Protein AF-A0AAN1D2I4-F1 (afdb_monomer_lite)

Radius of gyration: 18.97 Å; chains: 1; bounding box: 39×15×53 Å

Secondary structure (DSSP, 8-state):
--HHHHHHHHHHHHHHHHHHHHHHHHHHHHHHHHTS-HHHHHHHHHHHHHHHHHHHHHSHHHHHHHHHHHHHHHHHHHHHHH-

pLDDT: mean 70.63, std 7.11, range [49.62, 84.81]

Sequence (83 aa):
MNFYNLYRWILLGITLYNVGNVLLTALEYRQYYEKLPLKLRHYLQQKTARILGEKMNTYKKELWVNFGLLLLLISLNGISFMI

Foldseek 3Di:
DDVVLVVLVVVVVVVVVVVVVVVVVVVVVVVVLVPDDPVVNVVCCVVCCVVCVVVCVVCVVVVVVVVVVVVVVVVVSVVVNVD

Structure (mmCIF, N/CA/C/O backbone):
data_AF-A0AAN1D2I4-F1
#
_entry.id   AF-A0AAN1D2I4-F1
#
loop_
_atom_site.group_PDB
_atom_site.id
_atom_site.type_symbol
_atom_site.label_atom_id
_atom_site.label_alt_id
_atom_site.label_comp_id
_atom_site.label_asym_id
_atom_site.label_entity_id
_atom_site.label_seq_id
_atom_site.pdbx_PDB_ins_code
_atom_site.Cartn_x
_atom_site.Cartn_y
_atom_site.Cartn_z
_atom_site.occupancy
_atom_site.B_iso_or_equiv
_atom_site.auth_seq_id
_atom_site.auth_comp_id
_atom_site.auth_asym_id
_atom_site.auth_atom_id
_atom_site.pdbx_PDB_model_num
ATOM 1 N N . MET A 1 1 ? 8.259 -6.334 -35.333 1.00 49.66 1 MET A N 1
ATOM 2 C CA . MET A 1 1 ? 7.610 -5.571 -34.243 1.00 49.66 1 MET A CA 1
ATOM 3 C C . MET A 1 1 ? 7.686 -6.433 -32.990 1.00 49.66 1 MET A C 1
ATOM 5 O O . MET A 1 1 ? 7.222 -7.563 -33.029 1.00 49.66 1 MET A O 1
ATOM 9 N N . ASN A 1 2 ? 8.426 -5.993 -31.970 1.00 58.06 2 ASN A N 1
ATOM 10 C CA . ASN A 1 2 ? 8.943 -6.876 -30.920 1.00 58.06 2 ASN A CA 1
ATOM 11 C C . ASN A 1 2 ? 7.824 -7.281 -29.936 1.00 58.06 2 ASN A C 1
ATOM 13 O O . ASN A 1 2 ? 7.326 -6.434 -29.194 1.00 58.06 2 ASN A O 1
ATOM 17 N N . PHE A 1 3 ? 7.421 -8.558 -29.938 1.00 64.44 3 PHE A N 1
ATOM 18 C CA . PHE A 1 3 ? 6.320 -9.115 -29.124 1.00 64.44 3 PHE A CA 1
ATOM 19 C C . PHE A 1 3 ? 6.491 -8.815 -27.620 1.00 64.44 3 PHE A C 1
ATOM 21 O O . PHE A 1 3 ? 5.527 -8.590 -26.892 1.00 64.44 3 PHE A O 1
ATOM 28 N N . TYR A 1 4 ? 7.749 -8.716 -27.186 1.00 68.25 4 TYR A N 1
ATOM 29 C CA . TYR A 1 4 ? 8.161 -8.366 -25.831 1.00 68.25 4 TYR A CA 1
ATOM 30 C C . TYR A 1 4 ? 7.734 -6.952 -25.390 1.00 68.25 4 TYR A C 1
ATOM 32 O O . TYR A 1 4 ? 7.280 -6.766 -24.261 1.00 68.25 4 TYR A O 1
ATOM 40 N N . ASN A 1 5 ? 7.800 -5.957 -26.283 1.00 64.62 5 ASN A N 1
ATOM 41 C CA . ASN A 1 5 ? 7.346 -4.599 -25.959 1.00 64.62 5 ASN A CA 1
ATOM 42 C C . ASN A 1 5 ? 5.825 -4.540 -25.819 1.00 64.62 5 ASN A C 1
AT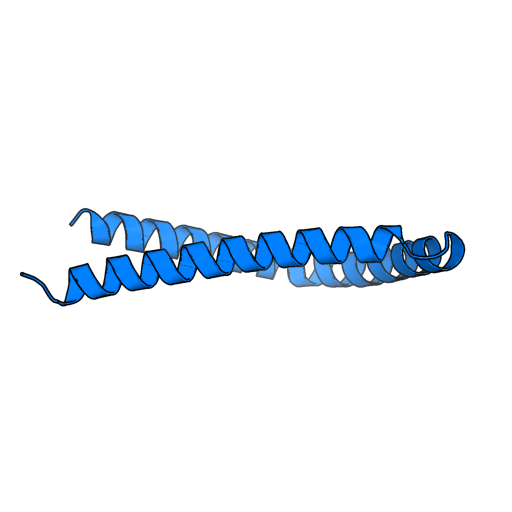OM 44 O O . ASN A 1 5 ? 5.315 -3.882 -24.918 1.00 64.62 5 ASN A O 1
ATOM 48 N N . LEU A 1 6 ? 5.097 -5.267 -26.666 1.00 73.06 6 LEU A N 1
ATOM 49 C CA . LEU A 1 6 ? 3.636 -5.304 -26.631 1.00 73.06 6 LEU A CA 1
ATOM 50 C C . LEU A 1 6 ? 3.128 -5.969 -25.339 1.00 73.06 6 LEU A C 1
ATOM 52 O O . LEU A 1 6 ? 2.225 -5.447 -24.687 1.00 73.06 6 LEU A O 1
ATOM 56 N N . TYR A 1 7 ? 3.794 -7.044 -24.905 1.00 74.81 7 TYR A N 1
ATOM 57 C CA . TYR A 1 7 ? 3.559 -7.669 -23.601 1.00 74.81 7 TYR A CA 1
ATOM 58 C C . TYR A 1 7 ? 3.791 -6.697 -22.435 1.00 74.81 7 TYR A C 1
ATOM 60 O O . TYR A 1 7 ? 2.961 -6.617 -21.532 1.00 74.81 7 TYR A O 1
ATOM 68 N N . ARG A 1 8 ? 4.868 -5.900 -22.467 1.00 70.31 8 ARG A N 1
ATOM 69 C CA . ARG A 1 8 ? 5.159 -4.900 -21.425 1.00 70.31 8 ARG A CA 1
ATOM 70 C C . ARG A 1 8 ? 4.101 -3.816 -21.301 1.00 70.31 8 ARG A C 1
ATOM 72 O O . ARG A 1 8 ? 3.723 -3.489 -20.181 1.00 70.31 8 ARG A O 1
ATOM 79 N N . TRP A 1 9 ? 3.611 -3.282 -22.418 1.00 75.50 9 TRP A N 1
ATOM 80 C CA . TRP A 1 9 ? 2.540 -2.280 -22.412 1.00 75.50 9 TRP A CA 1
ATOM 81 C C . TRP A 1 9 ? 1.234 -2.839 -21.839 1.00 75.50 9 TRP A C 1
ATOM 83 O O . TRP A 1 9 ? 0.587 -2.174 -21.031 1.00 75.50 9 TRP A O 1
ATOM 93 N N . ILE A 1 10 ? 0.882 -4.081 -22.190 1.00 81.38 10 ILE A N 1
ATOM 94 C CA . ILE A 1 10 ? -0.289 -4.768 -21.627 1.00 81.38 10 ILE A CA 1
ATOM 95 C C . ILE A 1 10 ? -0.106 -4.992 -20.123 1.00 81.38 10 ILE A C 1
ATOM 97 O O . ILE A 1 10 ? -1.012 -4.699 -19.345 1.00 81.38 10 ILE A O 1
ATOM 101 N N . LEU A 1 11 ? 1.074 -5.450 -19.694 1.00 77.38 11 LEU A N 1
ATOM 102 C CA . LEU A 1 11 ? 1.365 -5.685 -18.281 1.00 77.38 11 LEU A CA 1
ATOM 103 C C . LEU A 1 11 ? 1.290 -4.387 -17.464 1.00 77.38 11 LEU A C 1
ATOM 105 O O . LEU A 1 11 ? 0.708 -4.373 -16.382 1.00 77.38 11 LEU A O 1
ATOM 109 N N . LEU A 1 12 ? 1.830 -3.286 -17.997 1.00 76.31 12 LEU A N 1
ATOM 110 C CA . LEU A 1 12 ? 1.745 -1.953 -17.392 1.00 76.31 12 LEU A CA 1
ATOM 111 C C . LEU A 1 12 ? 0.294 -1.488 -17.265 1.00 76.31 12 LEU A C 1
ATOM 113 O O . LEU A 1 12 ? -0.104 -1.033 -16.194 1.00 76.31 12 LEU A O 1
ATOM 117 N N . GLY A 1 13 ? -0.504 -1.657 -18.323 1.00 77.69 13 GLY A N 1
ATOM 118 C CA . GLY A 1 13 ? -1.928 -1.325 -18.321 1.00 77.69 13 GLY A CA 1
ATOM 119 C C . GLY A 1 13 ? -2.715 -2.121 -17.279 1.00 77.69 13 GLY A C 1
ATOM 120 O O . GLY A 1 13 ? -3.463 -1.536 -16.498 1.00 77.69 13 GLY A O 1
ATOM 121 N N . ILE A 1 14 ? -2.492 -3.436 -17.199 1.00 80.75 14 ILE A N 1
ATOM 122 C CA . ILE A 1 14 ? -3.126 -4.307 -16.195 1.00 80.75 14 ILE A CA 1
ATOM 123 C C . ILE A 1 14 ? -2.693 -3.911 -14.779 1.00 80.75 14 ILE A C 1
ATOM 125 O O . ILE A 1 14 ? -3.516 -3.868 -13.865 1.00 80.75 14 ILE A O 1
ATOM 129 N N . THR A 1 15 ? -1.413 -3.588 -14.588 1.00 75.94 15 THR A N 1
ATOM 130 C CA . THR A 1 15 ? -0.880 -3.192 -13.279 1.00 75.94 15 THR A CA 1
ATOM 131 C C . THR A 1 15 ? -1.483 -1.865 -12.824 1.00 75.94 15 THR A C 1
ATOM 133 O O . THR A 1 15 ? -1.969 -1.772 -11.699 1.00 75.94 15 THR A O 1
ATOM 136 N N . LEU A 1 16 ? -1.531 -0.859 -13.702 1.00 77.94 16 LEU A N 1
ATOM 137 C CA . LEU A 1 16 ? -2.169 0.433 -13.426 1.00 77.94 16 LEU A CA 1
ATOM 138 C C . LEU A 1 16 ? -3.664 0.280 -13.134 1.00 77.94 16 LEU A C 1
ATOM 140 O O . LEU A 1 16 ? -4.164 0.887 -12.188 1.00 77.94 16 LEU A O 1
ATOM 144 N N . TYR A 1 17 ? -4.360 -0.563 -13.899 1.00 78.69 17 TYR A N 1
ATOM 145 C CA . TYR A 1 17 ? -5.771 -0.852 -13.671 1.00 78.69 17 TYR A CA 1
ATOM 146 C C . TYR A 1 17 ? -5.998 -1.506 -12.306 1.00 78.69 17 TYR A C 1
ATOM 148 O O . TYR A 1 17 ? -6.850 -1.047 -11.552 1.00 78.69 17 TYR A O 1
ATOM 156 N N . ASN A 1 18 ? -5.203 -2.513 -11.936 1.00 76.81 18 ASN A N 1
ATOM 157 C CA . ASN A 1 18 ? -5.310 -3.146 -10.621 1.00 76.81 18 ASN A CA 1
ATOM 158 C C . ASN A 1 18 ? -4.996 -2.175 -9.481 1.00 76.81 18 ASN A C 1
ATOM 160 O O . ASN A 1 18 ? -5.698 -2.187 -8.475 1.00 76.81 18 ASN A O 1
ATOM 164 N N . VAL A 1 19 ? -3.990 -1.309 -9.629 1.00 74.56 19 VAL A N 1
ATOM 165 C CA . VAL A 1 19 ? -3.682 -0.277 -8.625 1.00 74.56 19 VAL A CA 1
ATOM 166 C C . VAL A 1 19 ? -4.850 0.702 -8.476 1.00 74.56 19 VAL A C 1
ATOM 168 O O . VAL A 1 19 ? -5.274 0.983 -7.355 1.00 74.56 19 VAL A O 1
ATOM 171 N N . GLY A 1 20 ? -5.414 1.177 -9.589 1.00 77.50 20 GLY A N 1
ATOM 172 C CA . GLY A 1 20 ? -6.590 2.050 -9.583 1.00 77.50 20 GLY A CA 1
ATOM 173 C C . GLY A 1 20 ? -7.822 1.375 -8.980 1.00 77.50 20 GLY A C 1
ATOM 174 O O . GLY A 1 20 ? -8.521 1.978 -8.169 1.00 77.50 20 GLY A O 1
ATOM 175 N N . ASN A 1 21 ? -8.051 0.105 -9.308 1.00 79.00 21 ASN A N 1
ATOM 176 C CA . ASN A 1 21 ? -9.159 -0.675 -8.774 1.00 79.00 21 ASN A CA 1
ATOM 177 C C . ASN A 1 21 ? -9.004 -0.885 -7.262 1.00 79.00 21 ASN A C 1
ATOM 179 O O . ASN A 1 21 ? -9.936 -0.638 -6.514 1.00 79.00 21 ASN A O 1
ATOM 183 N N . VAL A 1 22 ? -7.805 -1.223 -6.777 1.00 75.25 22 VAL A N 1
ATOM 184 C CA . VAL A 1 22 ? -7.524 -1.328 -5.334 1.00 75.25 22 VAL A CA 1
ATOM 185 C C . VAL A 1 22 ? -7.758 0.004 -4.615 1.00 75.25 22 VAL A C 1
ATOM 187 O O . VAL A 1 22 ? -8.305 0.006 -3.514 1.00 75.25 22 VAL A O 1
ATOM 190 N N . LEU A 1 23 ? -7.393 1.136 -5.227 1.00 75.25 23 LEU A N 1
ATOM 191 C CA . LEU A 1 23 ? -7.664 2.468 -4.675 1.00 75.25 23 LEU A CA 1
ATOM 192 C C . LEU A 1 23 ? -9.165 2.781 -4.617 1.00 75.25 23 LEU A C 1
ATOM 194 O O . LEU A 1 23 ? -9.634 3.301 -3.603 1.00 75.25 23 LEU A O 1
ATOM 198 N N . LEU A 1 24 ? -9.918 2.448 -5.668 1.00 75.19 24 LEU A N 1
ATOM 199 C CA . LEU A 1 24 ? -11.374 2.613 -5.709 1.00 75.19 24 LEU A CA 1
ATOM 200 C C . LEU A 1 24 ? -12.069 1.720 -4.681 1.00 75.19 24 LEU A C 1
ATOM 202 O O . LEU A 1 24 ? -12.882 2.210 -3.901 1.00 75.19 24 LEU A O 1
ATOM 206 N N . THR A 1 25 ? -11.685 0.450 -4.600 1.00 71.94 25 THR A N 1
ATOM 207 C CA . THR A 1 25 ? -12.193 -0.480 -3.591 1.00 71.94 25 THR A CA 1
ATOM 208 C C . THR A 1 25 ? -11.863 0.029 -2.187 1.00 71.94 25 THR A C 1
ATOM 210 O O . THR A 1 25 ? -12.733 0.063 -1.321 1.00 71.94 25 THR A O 1
ATOM 213 N N . ALA A 1 26 ? -10.643 0.518 -1.942 1.00 67.81 26 ALA A N 1
ATOM 214 C CA . ALA A 1 26 ? -10.277 1.116 -0.656 1.00 67.81 26 ALA A CA 1
ATOM 215 C C . ALA A 1 26 ? -11.120 2.364 -0.315 1.00 67.81 26 ALA A C 1
ATOM 217 O O . ALA A 1 26 ? -11.472 2.574 0.850 1.00 67.81 26 ALA A O 1
ATOM 218 N N . LEU A 1 27 ? -11.478 3.171 -1.318 1.00 68.75 27 LEU A N 1
ATOM 219 C CA . LEU A 1 27 ? -12.392 4.307 -1.176 1.00 68.75 27 LEU A CA 1
ATOM 220 C C . LEU A 1 27 ? -13.832 3.867 -0.875 1.00 68.75 27 LEU A C 1
ATOM 222 O O . LEU A 1 27 ? -14.463 4.456 0.003 1.00 68.75 27 LEU A O 1
ATOM 226 N N . GLU A 1 28 ? -14.342 2.819 -1.521 1.00 69.19 28 GLU A N 1
ATOM 227 C CA . GLU A 1 28 ? -15.657 2.252 -1.195 1.00 69.19 28 GLU A CA 1
ATOM 228 C C . GLU A 1 28 ? -15.693 1.725 0.241 1.00 69.19 28 GLU A C 1
ATOM 230 O O . GLU A 1 28 ? -16.602 2.059 1.006 1.00 69.19 28 GLU A O 1
ATOM 235 N N . TYR A 1 29 ? -14.665 0.986 0.668 1.00 65.31 29 TYR A N 1
ATOM 236 C CA . TYR A 1 29 ? -14.550 0.505 2.049 1.00 65.31 29 TYR A CA 1
ATOM 237 C C . TYR A 1 29 ? -14.557 1.649 3.074 1.00 65.31 29 TYR A C 1
ATOM 239 O O . TYR A 1 29 ? -15.065 1.479 4.186 1.00 65.31 29 TYR A O 1
ATOM 247 N N . ARG A 1 30 ? -14.066 2.839 2.703 1.00 64.62 30 ARG A N 1
ATOM 248 C CA . ARG A 1 30 ? -14.139 4.038 3.548 1.00 64.62 30 ARG A CA 1
ATOM 249 C C . ARG A 1 30 ? -15.582 4.509 3.762 1.00 64.62 30 ARG A C 1
ATOM 251 O O . ARG A 1 30 ? -15.925 4.871 4.886 1.00 64.62 30 ARG A O 1
ATOM 258 N N . GLN A 1 31 ? -16.441 4.442 2.743 1.00 65.75 31 GLN A N 1
ATOM 259 C CA . GLN A 1 31 ? -17.865 4.788 2.877 1.00 65.75 31 GLN A CA 1
ATOM 2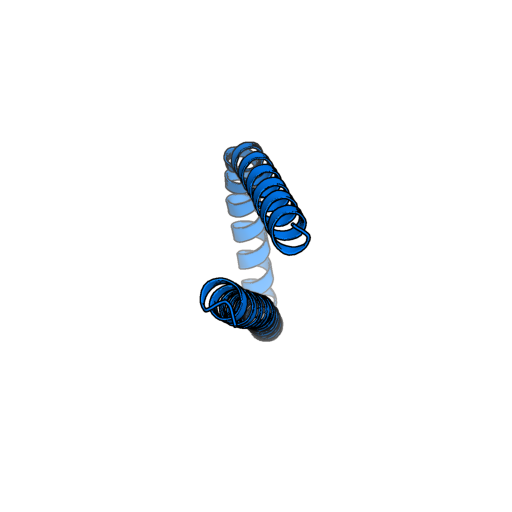60 C C . GLN A 1 31 ? -18.620 3.789 3.765 1.00 65.75 31 GLN A C 1
ATOM 262 O O . GLN A 1 31 ? -19.466 4.181 4.572 1.00 65.75 31 GLN A O 1
ATOM 267 N N . TYR A 1 32 ? -18.291 2.498 3.672 1.00 65.19 32 TYR A N 1
ATOM 268 C CA . TYR A 1 32 ? -18.831 1.485 4.586 1.00 65.19 32 TYR A CA 1
ATOM 269 C C . TYR A 1 32 ? -18.373 1.713 6.030 1.00 65.19 32 TYR A C 1
ATOM 271 O O . TYR A 1 32 ? -19.159 1.529 6.960 1.00 65.19 32 TYR A O 1
ATOM 279 N N . TYR A 1 33 ? -17.136 2.179 6.225 1.00 61.16 33 TYR A N 1
ATOM 280 C CA . TYR A 1 33 ? -16.626 2.545 7.545 1.00 61.16 33 TYR A CA 1
ATOM 281 C C . TYR A 1 33 ? -17.365 3.748 8.155 1.00 61.16 33 TYR A C 1
ATOM 283 O O . TYR A 1 33 ? -17.570 3.811 9.368 1.00 61.16 33 TYR A O 1
ATOM 291 N N . GLU A 1 34 ? -17.793 4.703 7.328 1.00 62.41 34 GLU A N 1
ATOM 292 C CA . GLU A 1 34 ? -18.551 5.880 7.771 1.00 62.41 34 GLU A CA 1
ATOM 293 C C . GLU A 1 34 ? -20.004 5.571 8.140 1.00 62.41 34 GLU A C 1
ATOM 295 O O . GLU A 1 34 ? -20.542 6.221 9.034 1.00 62.41 34 GLU A O 1
ATOM 300 N N . LYS A 1 35 ? -20.616 4.549 7.528 1.00 71.69 35 LYS A N 1
ATOM 301 C CA . LYS A 1 35 ? -21.976 4.087 7.865 1.00 71.69 35 LYS A CA 1
ATOM 302 C C . LYS A 1 35 ? -22.062 3.311 9.187 1.00 71.69 35 LYS A C 1
ATOM 304 O O . LYS A 1 35 ? -23.162 2.982 9.629 1.00 71.69 35 LYS A O 1
ATOM 309 N N . LEU A 1 36 ? -20.934 2.998 9.826 1.00 69.31 36 LEU A N 1
ATOM 310 C CA . LEU A 1 36 ? -20.921 2.266 11.092 1.00 69.31 36 LEU A CA 1
ATOM 311 C C . LEU A 1 36 ? -21.384 3.144 12.266 1.00 69.31 36 LEU A C 1
ATOM 313 O O . LEU A 1 36 ? -20.988 4.309 12.368 1.00 69.31 36 LEU A O 1
ATOM 317 N N . PRO A 1 37 ? -22.149 2.580 13.221 1.00 74.25 37 PRO A N 1
ATOM 318 C CA . PRO A 1 37 ? -22.562 3.313 14.406 1.00 74.25 37 PRO A CA 1
ATOM 319 C C . PRO A 1 37 ? -21.343 3.761 15.221 1.00 74.25 37 PRO A C 1
ATOM 321 O O . PRO A 1 37 ? -20.367 3.023 15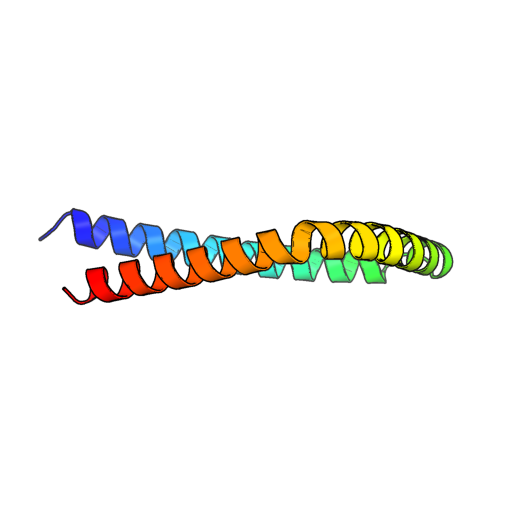.374 1.00 74.25 37 PRO A O 1
ATOM 324 N N . LEU A 1 38 ? -21.427 4.971 15.780 1.00 71.19 38 LEU A N 1
ATOM 325 C CA . LEU A 1 38 ? -20.327 5.700 16.430 1.00 71.19 38 LEU A CA 1
ATOM 326 C C . LEU A 1 38 ? -19.528 4.849 17.434 1.00 71.19 38 LEU A C 1
ATOM 328 O O . LEU A 1 38 ? -18.302 4.902 17.448 1.00 71.19 38 LEU A O 1
ATOM 332 N N . LYS A 1 39 ? -20.206 3.996 18.214 1.00 72.56 39 LYS A N 1
ATOM 333 C CA . LYS A 1 39 ? -19.571 3.079 19.178 1.00 72.56 39 LYS A CA 1
ATOM 334 C C . LYS A 1 39 ? -18.759 1.966 18.508 1.00 72.56 39 LYS A C 1
ATOM 336 O O . LYS A 1 39 ? -17.650 1.682 18.951 1.00 72.56 39 LYS A O 1
ATOM 341 N N . LEU A 1 40 ? -19.272 1.365 17.431 1.00 69.00 40 LEU A N 1
ATOM 342 C CA . LEU A 1 40 ? -18.547 0.340 16.670 1.00 69.00 40 LEU A CA 1
ATOM 343 C C . LEU A 1 40 ? -17.355 0.953 15.941 1.00 69.00 40 LEU A C 1
ATOM 345 O O . LEU A 1 40 ? -16.275 0.372 15.942 1.00 69.00 40 LEU A O 1
ATOM 349 N N . ARG A 1 41 ? -17.533 2.152 15.376 1.00 67.69 41 ARG A N 1
ATOM 350 C CA . ARG A 1 41 ? -16.461 2.907 14.721 1.00 67.69 41 ARG A CA 1
ATOM 351 C C . ARG A 1 41 ? -15.329 3.231 15.693 1.00 67.69 41 ARG A C 1
ATOM 353 O O . ARG A 1 41 ? -14.172 3.069 15.322 1.00 67.69 41 ARG A O 1
ATOM 360 N N . HIS A 1 42 ? -15.649 3.631 16.925 1.00 71.06 42 HIS A N 1
ATOM 361 C CA . HIS A 1 42 ? -14.653 3.921 17.961 1.00 71.06 42 HIS A CA 1
ATOM 362 C C . HIS A 1 42 ? -13.958 2.653 18.472 1.00 71.06 42 HIS A C 1
ATOM 364 O O . HIS A 1 42 ? -12.742 2.646 18.644 1.00 71.06 42 HIS A O 1
ATOM 370 N N . TYR A 1 43 ? -14.705 1.557 18.639 1.00 71.75 43 TYR A N 1
ATOM 371 C CA . TYR A 1 43 ? -14.150 0.264 19.039 1.00 71.75 43 TYR A CA 1
ATOM 372 C C . TYR A 1 43 ? -13.223 -0.312 17.961 1.00 71.75 43 TYR A C 1
ATOM 374 O O . TYR A 1 43 ? -12.114 -0.749 18.262 1.00 71.75 43 TYR A O 1
ATOM 382 N N . LEU A 1 44 ? -13.630 -0.245 16.690 1.00 69.62 44 LEU A N 1
ATOM 383 C CA . LEU A 1 44 ? -12.794 -0.615 15.551 1.00 69.62 44 LEU A CA 1
ATOM 384 C C . LEU A 1 44 ? -11.609 0.332 15.402 1.00 69.62 44 LEU A C 1
ATOM 386 O O . LEU A 1 44 ? -10.518 -0.154 15.150 1.00 69.62 44 LEU A O 1
ATOM 390 N N . GLN A 1 45 ? -11.757 1.638 15.627 1.00 68.56 45 GLN A N 1
ATOM 391 C CA . GLN A 1 45 ? -10.626 2.569 15.615 1.00 68.56 45 GLN A CA 1
ATOM 392 C C . GLN A 1 45 ? -9.626 2.251 16.719 1.00 68.56 45 GLN A C 1
ATOM 394 O O . GLN A 1 45 ? -8.443 2.186 16.428 1.00 68.56 45 GLN A O 1
ATOM 399 N N . GLN A 1 46 ? -10.061 2.007 17.955 1.00 71.06 46 GLN A N 1
ATOM 400 C CA . GLN A 1 46 ? -9.148 1.663 19.047 1.00 71.06 46 GLN A CA 1
ATOM 401 C C . GLN A 1 46 ? -8.479 0.310 18.822 1.00 71.06 46 GLN A C 1
ATOM 403 O O . GLN A 1 46 ? -7.266 0.190 18.981 1.00 71.06 46 GLN A O 1
ATOM 408 N N . LYS A 1 47 ? -9.244 -0.712 18.428 1.00 71.25 47 LYS A N 1
ATOM 409 C CA . LYS A 1 47 ? -8.708 -2.061 18.230 1.00 71.25 47 LYS A CA 1
ATOM 410 C C . LYS A 1 47 ? -7.817 -2.127 16.992 1.00 71.25 47 LYS A C 1
ATOM 412 O O . LYS A 1 47 ? -6.732 -2.692 17.061 1.00 71.25 47 LYS A O 1
ATOM 417 N N . THR A 1 48 ? -8.225 -1.487 15.897 1.00 65.94 48 THR A N 1
ATOM 418 C CA . THR A 1 48 ? -7.413 -1.368 14.679 1.00 65.94 48 THR A CA 1
ATOM 419 C C . THR A 1 48 ? -6.206 -0.482 14.930 1.00 65.94 48 THR A C 1
ATOM 421 O O . THR A 1 48 ? -5.124 -0.902 14.588 1.00 65.94 48 THR A O 1
ATOM 424 N N . ALA A 1 49 ? -6.303 0.671 15.594 1.00 64.00 49 ALA A N 1
ATOM 425 C CA . ALA A 1 49 ? -5.126 1.496 15.893 1.00 64.00 49 ALA A CA 1
ATOM 426 C C . ALA A 1 49 ? -4.129 0.782 16.813 1.00 64.00 49 ALA A C 1
ATOM 428 O O . ALA A 1 49 ? -2.927 0.967 16.663 1.00 64.00 49 ALA A O 1
ATOM 429 N N . ARG A 1 50 ? -4.604 -0.068 17.730 1.00 68.69 50 ARG A N 1
ATOM 430 C CA . ARG A 1 50 ? -3.740 -0.850 18.619 1.00 68.69 50 ARG A CA 1
ATOM 431 C C . ARG A 1 50 ? -3.082 -2.027 17.893 1.00 68.69 50 ARG A C 1
ATOM 433 O O . ARG A 1 50 ? -1.866 -2.153 17.940 1.00 68.69 50 ARG A O 1
ATOM 440 N N . ILE A 1 51 ? -3.858 -2.822 17.150 1.00 66.19 51 ILE A N 1
ATOM 441 C CA . ILE A 1 51 ? -3.347 -3.964 16.368 1.00 66.19 51 ILE A CA 1
ATOM 442 C C . ILE A 1 51 ? -2.480 -3.484 15.202 1.00 66.19 51 ILE A C 1
ATOM 444 O O . ILE A 1 51 ? -1.414 -4.038 14.961 1.00 66.19 51 ILE A O 1
ATOM 448 N N . LEU A 1 52 ? -2.928 -2.462 14.474 1.00 62.44 52 LEU A N 1
ATOM 449 C CA . LEU A 1 52 ? -2.188 -1.838 13.385 1.00 62.44 52 LEU A CA 1
ATOM 450 C C . LEU A 1 52 ? -0.989 -1.083 13.946 1.00 62.44 52 LEU A C 1
ATOM 452 O O . LEU A 1 52 ? 0.056 -1.163 13.344 1.00 62.44 52 LEU A O 1
ATOM 456 N N . GLY A 1 53 ? -1.063 -0.426 15.103 1.00 62.59 53 GLY A N 1
ATOM 457 C CA . GLY A 1 53 ? 0.100 0.204 15.735 1.00 62.59 53 GLY A CA 1
ATOM 458 C C . GLY A 1 53 ? 1.190 -0.804 16.104 1.00 62.59 53 GLY A C 1
ATOM 459 O O . GLY A 1 53 ? 2.345 -0.613 15.730 1.00 62.59 53 GLY A O 1
ATOM 460 N N . GLU A 1 54 ? 0.829 -1.908 16.762 1.00 64.69 54 GLU A N 1
ATOM 461 C CA . GLU A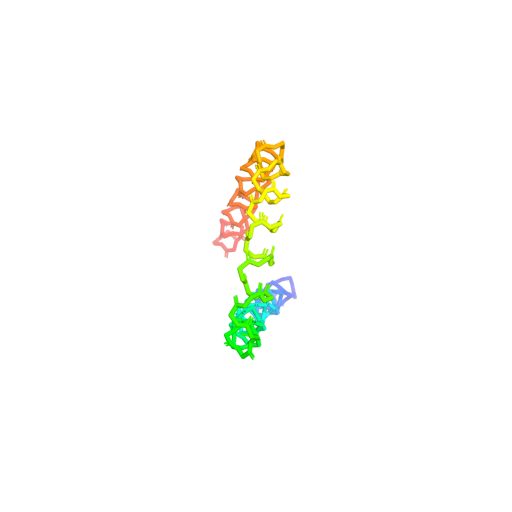 1 54 ? 1.781 -2.970 17.115 1.00 64.69 54 GLU A CA 1
ATOM 462 C C . GLU A 1 54 ? 2.308 -3.700 15.874 1.00 64.69 54 GLU A C 1
ATOM 464 O O . GLU A 1 54 ? 3.522 -3.754 15.673 1.00 64.69 54 GLU A O 1
ATOM 469 N N . LYS A 1 55 ? 1.428 -4.179 14.980 1.00 61.12 55 LYS A N 1
ATOM 470 C CA . LYS A 1 55 ? 1.860 -4.851 13.743 1.00 61.12 55 LYS A CA 1
ATOM 471 C C . LYS A 1 55 ? 2.625 -3.915 12.821 1.00 61.12 55 LYS A C 1
ATOM 473 O O . LYS A 1 55 ? 3.653 -4.308 12.293 1.00 61.12 55 LYS A O 1
ATOM 478 N N . MET A 1 56 ? 2.165 -2.691 12.599 1.00 62.28 56 MET A N 1
ATOM 479 C CA . MET A 1 56 ? 2.835 -1.752 11.697 1.00 62.28 56 MET A CA 1
ATOM 480 C C . MET A 1 56 ? 4.184 -1.323 12.251 1.00 62.28 56 MET A C 1
ATOM 482 O O . MET A 1 56 ? 5.038 -0.999 11.444 1.00 62.28 56 MET A O 1
ATOM 486 N N . ASN A 1 57 ? 4.417 -1.358 13.569 1.00 64.81 57 ASN A N 1
ATOM 487 C CA . ASN A 1 57 ? 5.748 -1.131 14.131 1.00 64.81 57 ASN A CA 1
ATOM 488 C C . ASN A 1 57 ? 6.674 -2.339 13.904 1.00 64.81 57 ASN A C 1
ATOM 490 O O . ASN A 1 57 ? 7.819 -2.158 13.493 1.00 64.81 57 ASN A O 1
ATOM 494 N N . THR A 1 58 ? 6.166 -3.566 14.067 1.00 66.81 58 THR A N 1
ATOM 495 C CA . THR A 1 58 ? 6.909 -4.805 13.765 1.00 66.81 58 THR A CA 1
ATOM 496 C C . THR A 1 58 ? 7.239 -4.930 12.274 1.00 66.81 58 THR A C 1
ATOM 498 O O . THR A 1 58 ? 8.379 -5.189 11.904 1.00 66.81 58 THR A O 1
ATOM 501 N N . TYR A 1 59 ? 6.262 -4.669 11.407 1.00 67.31 59 TYR A N 1
ATOM 502 C CA . TYR A 1 59 ? 6.385 -4.778 9.954 1.00 67.31 59 TYR A CA 1
ATOM 503 C C . TYR A 1 59 ? 6.852 -3.478 9.291 1.00 67.31 59 TYR A C 1
ATOM 505 O O . TYR A 1 59 ? 7.008 -3.450 8.075 1.00 67.31 59 TYR A O 1
ATOM 513 N N . LYS A 1 60 ? 7.110 -2.395 10.043 1.00 69.81 60 LYS A N 1
ATOM 514 C CA . LYS A 1 60 ? 7.495 -1.086 9.477 1.00 69.81 60 LYS A CA 1
ATOM 515 C C . LYS A 1 60 ? 8.735 -1.200 8.610 1.00 69.81 60 LYS A C 1
ATOM 517 O O . LYS A 1 60 ? 8.793 -0.626 7.528 1.00 69.81 60 LYS A O 1
ATOM 522 N N . LYS A 1 61 ? 9.727 -1.930 9.125 1.00 74.12 61 LYS A N 1
ATOM 523 C CA . LYS A 1 61 ? 11.027 -2.117 8.484 1.00 74.12 61 LYS A CA 1
ATOM 524 C C . LYS A 1 61 ? 10.888 -2.976 7.229 1.00 74.12 61 LYS A C 1
ATOM 526 O O . LYS A 1 61 ? 11.421 -2.604 6.195 1.00 74.12 61 LYS A O 1
ATOM 531 N N . GLU A 1 62 ? 10.114 -4.058 7.297 1.00 74.00 62 GLU A N 1
ATOM 532 C CA . GLU A 1 62 ? 9.823 -4.916 6.140 1.00 74.00 62 GLU A CA 1
ATOM 533 C C . GLU A 1 62 ? 9.007 -4.188 5.070 1.00 74.00 62 GLU A C 1
ATOM 535 O O . GLU A 1 62 ? 9.330 -4.280 3.891 1.00 74.00 62 GLU A O 1
ATOM 540 N N . LEU A 1 63 ? 8.006 -3.398 5.467 1.00 76.88 63 LEU A N 1
ATOM 541 C CA . LEU A 1 63 ? 7.235 -2.548 4.560 1.00 76.88 63 LEU A CA 1
ATOM 542 C C . LEU A 1 63 ? 8.127 -1.514 3.876 1.00 76.88 63 LEU A C 1
ATOM 544 O O . LEU A 1 63 ? 8.019 -1.344 2.669 1.00 76.88 63 LEU A O 1
ATOM 548 N N . TRP A 1 64 ? 9.031 -0.861 4.611 1.00 77.38 64 TRP A N 1
ATOM 549 C CA . TRP A 1 64 ? 9.975 0.100 4.033 1.00 77.38 64 TRP A CA 1
ATOM 550 C C . TRP A 1 64 ? 10.944 -0.553 3.046 1.00 77.38 64 TRP A C 1
ATOM 552 O O . TRP A 1 64 ? 11.195 -0.005 1.975 1.00 7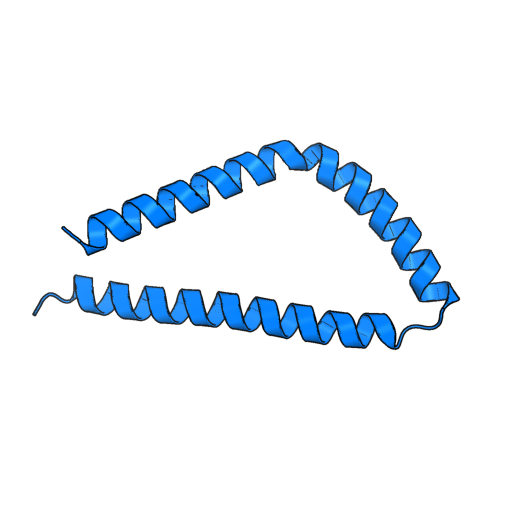7.38 64 TRP A O 1
ATOM 562 N N . VAL A 1 65 ? 11.461 -1.734 3.386 1.00 77.00 65 VAL A N 1
ATOM 563 C CA . VAL A 1 65 ? 12.364 -2.501 2.520 1.00 77.00 65 VAL A CA 1
ATOM 564 C C . VAL A 1 65 ? 11.634 -2.983 1.267 1.00 77.00 65 VAL A C 1
ATOM 566 O O . VAL A 1 65 ? 12.130 -2.768 0.164 1.00 77.00 65 VAL A O 1
ATOM 569 N N . ASN A 1 66 ? 10.434 -3.550 1.405 1.00 77.38 66 ASN A N 1
ATOM 570 C CA . ASN A 1 66 ? 9.619 -3.982 0.269 1.00 77.38 66 ASN A CA 1
ATOM 571 C C . ASN A 1 66 ? 9.181 -2.807 -0.605 1.00 77.38 66 ASN A C 1
ATOM 573 O O . ASN A 1 66 ? 9.164 -2.931 -1.826 1.00 77.38 66 ASN A O 1
ATOM 577 N N . PHE A 1 67 ? 8.870 -1.655 -0.011 1.00 78.56 67 PHE A N 1
ATOM 578 C CA . PHE A 1 67 ? 8.542 -0.446 -0.759 1.00 78.56 67 PHE A CA 1
ATOM 579 C C . PHE A 1 67 ? 9.756 0.091 -1.528 1.00 78.56 67 PHE A C 1
ATOM 581 O O . PHE A 1 67 ? 9.630 0.454 -2.696 1.00 78.56 67 PHE A O 1
ATOM 588 N N . GLY A 1 68 ? 10.945 0.072 -0.918 1.00 84.81 68 GLY A N 1
ATOM 589 C CA . GLY A 1 68 ? 12.203 0.402 -1.593 1.00 84.81 68 GLY A CA 1
ATOM 590 C C . GLY A 1 68 ? 12.529 -0.559 -2.740 1.00 84.81 68 GLY A C 1
ATOM 591 O O . GLY A 1 68 ? 12.875 -0.117 -3.832 1.00 84.81 68 GLY A O 1
ATOM 592 N N . LEU A 1 69 ? 12.348 -1.865 -2.527 1.00 77.19 69 LEU A N 1
ATOM 593 C CA . LEU A 1 69 ? 12.488 -2.897 -3.561 1.00 77.19 69 LEU A CA 1
ATOM 594 C C . LEU A 1 69 ? 11.494 -2.701 -4.708 1.00 77.19 69 LEU A C 1
ATOM 596 O O . LEU A 1 69 ? 11.881 -2.812 -5.867 1.00 77.19 69 LEU A O 1
ATOM 600 N N . LEU A 1 70 ? 10.238 -2.368 -4.404 1.00 78.00 70 LEU A N 1
ATOM 601 C CA . LEU A 1 70 ? 9.220 -2.036 -5.403 1.00 78.00 70 LEU A CA 1
ATOM 602 C C . LEU A 1 70 ? 9.617 -0.808 -6.224 1.00 78.00 70 LEU A C 1
ATOM 604 O O . LEU A 1 70 ? 9.559 -0.854 -7.450 1.00 78.00 70 LEU A O 1
ATOM 608 N N . LEU A 1 71 ? 10.069 0.265 -5.574 1.00 80.38 71 LEU A N 1
ATOM 609 C CA . LEU A 1 71 ? 10.567 1.466 -6.252 1.00 80.38 71 LEU A CA 1
ATOM 610 C C . LEU A 1 71 ? 11.761 1.162 -7.159 1.00 80.38 71 LEU A C 1
ATOM 612 O O . LEU A 1 71 ? 11.832 1.659 -8.285 1.00 80.38 71 LEU A O 1
ATOM 616 N N . LEU A 1 72 ? 12.678 0.319 -6.693 1.00 82.75 72 LEU A N 1
ATOM 617 C CA . LEU A 1 72 ? 13.842 -0.106 -7.459 1.00 82.75 72 LEU A CA 1
ATOM 618 C C . LEU A 1 72 ? 13.435 -0.975 -8.660 1.00 82.75 72 LEU A C 1
ATOM 620 O O . LEU A 1 72 ? 13.910 -0.740 -9.768 1.00 82.75 72 LEU A O 1
ATOM 624 N N . LEU A 1 73 ? 12.491 -1.903 -8.486 1.00 76.50 73 LEU A N 1
ATOM 625 C CA . LEU A 1 73 ? 11.907 -2.711 -9.565 1.00 76.50 73 LEU A CA 1
ATOM 626 C C . LEU A 1 73 ? 11.183 -1.866 -10.615 1.00 76.50 73 LEU A C 1
ATOM 628 O O . LEU A 1 73 ? 11.312 -2.138 -11.809 1.00 76.50 73 LEU A O 1
ATOM 632 N N . ILE A 1 74 ? 10.436 -0.848 -10.185 1.00 75.50 74 ILE A N 1
ATOM 633 C CA . ILE A 1 74 ? 9.760 0.102 -11.077 1.00 75.50 74 ILE A CA 1
ATOM 634 C C . ILE A 1 74 ? 10.796 0.916 -11.853 1.00 75.50 74 ILE A C 1
ATOM 636 O O . ILE A 1 74 ? 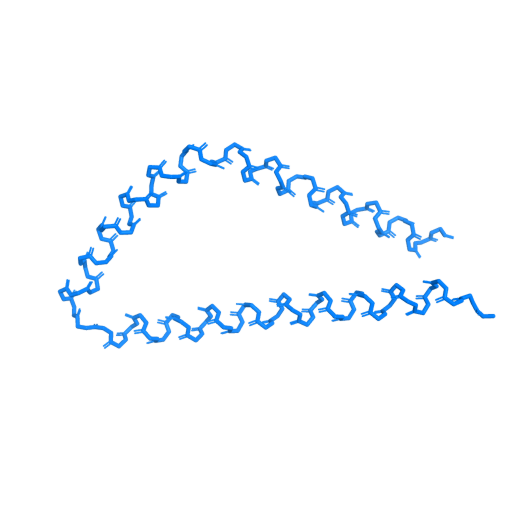10.673 1.056 -13.067 1.00 75.50 74 ILE A O 1
ATOM 640 N N . SER A 1 75 ? 11.842 1.396 -11.178 1.00 78.44 75 SER A N 1
ATOM 641 C CA . SER A 1 75 ? 12.908 2.185 -11.808 1.00 78.44 75 SER A CA 1
ATOM 642 C C . SER A 1 75 ? 13.683 1.356 -12.832 1.00 78.44 75 SER A C 1
ATOM 644 O O . SER A 1 75 ? 13.880 1.796 -13.962 1.00 78.44 75 SER A O 1
ATOM 646 N N . LEU A 1 76 ? 14.050 0.119 -12.483 1.00 77.25 76 LEU A N 1
ATOM 647 C CA . LEU A 1 76 ? 14.694 -0.823 -13.399 1.00 77.25 76 LEU A CA 1
ATOM 648 C C . LEU A 1 76 ? 13.792 -1.189 -14.582 1.00 77.25 76 LEU A C 1
ATOM 650 O O . LEU A 1 76 ? 14.272 -1.256 -15.714 1.00 77.25 76 LEU A O 1
ATOM 654 N N . ASN A 1 77 ? 12.489 -1.391 -14.357 1.00 70.12 77 ASN A N 1
ATOM 655 C CA . ASN A 1 77 ? 11.553 -1.615 -15.458 1.00 70.12 77 ASN A CA 1
ATOM 656 C C . ASN A 1 77 ? 11.413 -0.386 -16.357 1.00 70.12 77 ASN A C 1
ATOM 658 O O . ASN A 1 77 ? 11.365 -0.556 -17.569 1.00 70.12 77 ASN A O 1
ATOM 662 N N . GLY A 1 78 ? 11.394 0.825 -15.796 1.00 68.06 78 GLY A N 1
ATOM 663 C CA . GLY A 1 78 ? 11.352 2.072 -16.559 1.00 68.06 78 GLY A CA 1
ATOM 664 C C . GLY A 1 78 ? 12.609 2.290 -17.403 1.00 68.06 78 GLY A C 1
ATOM 665 O O . GLY A 1 78 ? 12.508 2.619 -18.581 1.00 68.06 78 GLY A O 1
ATOM 666 N N . ILE A 1 79 ? 13.794 2.026 -16.847 1.00 68.31 79 ILE A N 1
ATOM 667 C CA . ILE A 1 79 ? 15.062 2.108 -17.592 1.00 68.31 79 ILE A CA 1
ATOM 668 C C . ILE A 1 79 ? 15.085 1.074 -18.717 1.00 68.31 79 ILE A C 1
ATOM 670 O O . ILE A 1 79 ? 15.398 1.398 -19.857 1.00 68.31 79 ILE A O 1
ATOM 674 N N . SER A 1 80 ? 14.685 -0.162 -18.424 1.00 62.81 80 SER A N 1
ATOM 675 C CA . SER A 1 80 ? 14.589 -1.208 -19.439 1.00 62.81 80 SER A CA 1
ATOM 676 C C . SER A 1 80 ? 13.472 -0.955 -20.460 1.00 62.81 80 SER A C 1
ATOM 678 O O . SER A 1 80 ? 13.436 -1.632 -21.475 1.00 62.81 80 SER A O 1
ATOM 680 N N . PHE A 1 81 ? 12.544 -0.034 -20.205 1.00 54.97 81 PHE A N 1
ATOM 681 C CA . PHE A 1 81 ? 11.553 0.413 -21.183 1.00 54.97 81 PHE A CA 1
ATOM 682 C C . PHE A 1 81 ? 12.113 1.484 -22.131 1.00 54.97 81 PHE A C 1
ATOM 684 O O . PHE A 1 81 ? 11.603 1.640 -23.238 1.00 54.97 81 PHE A O 1
ATOM 691 N N . MET A 1 82 ? 13.139 2.224 -21.695 1.00 55.72 82 MET A N 1
ATOM 692 C CA . MET A 1 82 ? 13.843 3.220 -22.509 1.00 55.72 82 MET A CA 1
ATOM 693 C C . MET A 1 82 ? 14.992 2.644 -23.348 1.00 55.72 82 MET A C 1
ATOM 695 O O . MET A 1 82 ? 15.330 3.246 -24.365 1.00 55.72 82 MET A O 1
ATOM 699 N N . ILE A 1 83 ? 15.586 1.525 -22.920 1.00 49.62 83 ILE A N 1
ATOM 700 C CA . ILE A 1 83 ? 16.595 0.746 -23.664 1.00 49.62 83 ILE A CA 1
ATOM 701 C C . ILE A 1 83 ? 15.893 -0.307 -24.519 1.00 49.62 83 ILE A C 1
ATOM 703 O O . ILE A 1 83 ? 16.209 -0.392 -25.725 1.00 49.62 83 ILE A O 1
#